Protein AF-A0A6V7IEX9-F1 (afdb_monomer_lite)

pLDDT: mean 86.51, std 8.68, range [50.12, 92.94]

Radius of gyration: 10.62 Å; chains: 1; bounding box: 22×23×30 Å

Organism: NCBI:txid1563983

InterPro domains:
  IPR005176 Potentiating neddylation domain [PS51229] (1-56)
  IPR014764 Defective-in-cullin neddylation protein [PTHR12281] (5-55)

Secondary structure (DSSP, 8-state):
---TTEE-HHHHHHHHHHTT--TTSHHHHHHHHHTT-SSTT-EEHHHHHHHHHHH-

Structure (mmCIF, N/CA/C/O bac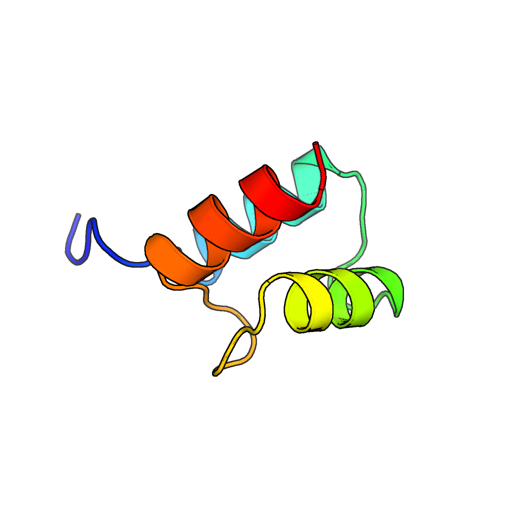kbone):
data_AF-A0A6V7IEX9-F1
#
_entry.id   AF-A0A6V7IEX9-F1
#
loop_
_atom_site.group_PDB
_atom_site.id
_atom_site.type_symbol
_atom_site.label_atom_id
_atom_site.label_alt_id
_atom_site.label_comp_id
_atom_site.label_asym_id
_atom_site.label_entity_id
_atom_site.label_seq_id
_atom_site.pdbx_PDB_ins_code
_atom_site.Cartn_x
_atom_site.Cartn_y
_atom_site.Cartn_z
_atom_site.occupancy
_atom_site.B_iso_or_equiv
_atom_site.auth_seq_id
_atom_site.auth_comp_id
_atom_site.auth_asym_id
_atom_site.auth_atom_id
_atom_site.pdbx_PDB_model_num
ATOM 1 N N . PRO A 1 1 ? 1.178 6.548 19.429 1.00 50.12 1 PRO A N 1
ATOM 2 C CA . PRO A 1 1 ? 1.008 5.934 18.091 1.00 50.12 1 PRO A CA 1
ATOM 3 C C . PRO A 1 1 ? -0.488 5.850 17.769 1.00 50.12 1 PRO A C 1
ATOM 5 O O . PRO A 1 1 ? -1.180 4.972 18.269 1.00 50.12 1 PRO A O 1
ATOM 8 N N . THR A 1 2 ? -1.006 6.878 17.106 1.00 56.16 2 THR A N 1
ATOM 9 C CA . THR A 1 2 ? -2.389 7.332 17.311 1.00 56.16 2 THR A CA 1
ATOM 10 C C . THR A 1 2 ? -3.454 6.542 16.541 1.00 56.16 2 THR A C 1
ATOM 12 O O . THR A 1 2 ? -4.618 6.667 16.892 1.00 56.16 2 THR A O 1
ATOM 15 N N . GLU A 1 3 ? -3.097 5.674 15.586 1.00 61.72 3 GLU A N 1
ATOM 16 C CA . GLU A 1 3 ? -4.065 4.844 14.842 1.00 61.72 3 GLU A CA 1
ATOM 17 C C . GLU A 1 3 ? -3.466 3.472 14.459 1.00 61.72 3 GLU A C 1
ATOM 19 O O . GLU A 1 3 ? -2.905 3.324 13.378 1.00 61.72 3 GLU A O 1
ATOM 24 N N . PRO A 1 4 ? -3.545 2.440 15.321 1.00 66.81 4 PRO A N 1
ATOM 25 C CA . PRO A 1 4 ? -2.994 1.108 15.020 1.00 66.81 4 PRO A CA 1
ATOM 26 C C . PRO A 1 4 ? -3.713 0.377 13.869 1.00 66.81 4 PRO A C 1
ATOM 28 O O . PRO A 1 4 ? -3.204 -0.615 13.352 1.00 66.81 4 PRO A O 1
ATOM 31 N N . GLU A 1 5 ? -4.886 0.866 13.469 1.00 78.94 5 GLU A N 1
ATOM 32 C CA . GLU A 1 5 ? -5.736 0.295 12.417 1.00 78.94 5 GLU A CA 1
ATOM 33 C C . GLU A 1 5 ? -5.466 0.903 11.027 1.00 78.94 5 GLU A C 1
ATOM 35 O O . GLU A 1 5 ? -6.112 0.527 10.045 1.00 78.94 5 GLU A O 1
ATOM 40 N N . LYS A 1 6 ? -4.513 1.840 10.917 1.00 83.62 6 LYS A N 1
ATOM 41 C CA . LYS A 1 6 ? -4.169 2.513 9.662 1.00 83.62 6 LYS A CA 1
ATOM 42 C C . LYS A 1 6 ? -2.661 2.547 9.436 1.00 83.62 6 LYS A C 1
ATOM 44 O O . LYS A 1 6 ? -1.877 2.893 10.315 1.00 83.62 6 LYS A O 1
ATOM 49 N N . ILE A 1 7 ? -2.266 2.220 8.217 1.00 88.12 7 ILE A N 1
ATOM 50 C CA . ILE A 1 7 ? -0.943 2.475 7.666 1.00 88.12 7 ILE A CA 1
ATOM 51 C C . ILE A 1 7 ? -0.982 3.889 7.094 1.00 88.12 7 ILE A C 1
ATOM 53 O O . ILE A 1 7 ? -1.638 4.150 6.086 1.00 88.12 7 ILE A O 1
ATOM 57 N N . THR A 1 8 ? -0.309 4.807 7.780 1.00 88.94 8 THR A N 1
ATOM 58 C CA . THR A 1 8 ? -0.153 6.195 7.342 1.00 88.94 8 THR A CA 1
ATOM 59 C C . THR A 1 8 ? 0.853 6.298 6.197 1.00 88.94 8 THR A C 1
ATOM 61 O O . THR A 1 8 ? 1.549 5.333 5.882 1.00 88.94 8 THR A O 1
ATOM 64 N N . GLU A 1 9 ? 0.981 7.488 5.616 1.00 89.50 9 GLU A N 1
ATOM 65 C CA . GLU A 1 9 ? 1.945 7.793 4.553 1.00 89.50 9 GLU A CA 1
ATOM 66 C C . GLU A 1 9 ? 3.368 7.301 4.863 1.00 89.50 9 GLU A C 1
ATOM 68 O O . GLU A 1 9 ? 3.982 6.659 4.018 1.00 89.50 9 GLU A O 1
ATOM 73 N N . ASP A 1 10 ? 3.868 7.501 6.088 1.00 89.69 10 ASP A N 1
ATOM 74 C CA . ASP A 1 10 ? 5.198 7.016 6.502 1.00 89.69 10 ASP A CA 1
ATOM 75 C C . ASP A 1 10 ? 5.313 5.482 6.424 1.00 89.69 10 ASP A C 1
ATOM 77 O O . ASP A 1 10 ? 6.341 4.939 6.022 1.00 89.69 10 ASP A O 1
ATOM 81 N N . GLY A 1 11 ? 4.239 4.766 6.765 1.00 89.38 11 GLY A N 1
ATOM 82 C CA . GLY A 1 11 ? 4.178 3.312 6.634 1.00 89.38 11 GLY A CA 1
ATOM 83 C C . GLY A 1 11 ? 4.095 2.857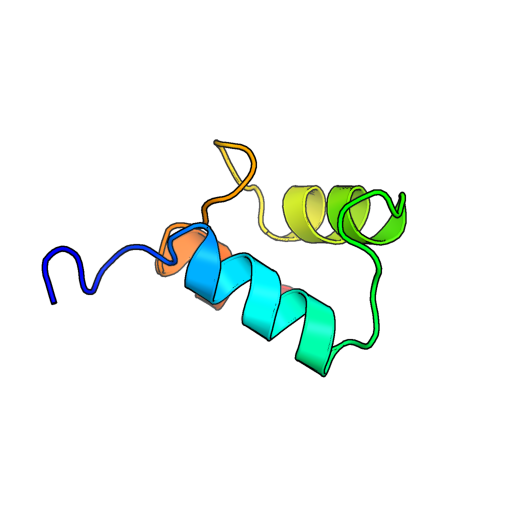 5.176 1.00 89.38 11 GLY A C 1
ATOM 84 O O . GLY A 1 11 ? 4.738 1.876 4.809 1.00 89.38 11 GLY A O 1
ATOM 85 N N . VAL A 1 12 ? 3.352 3.585 4.336 1.00 89.62 12 VAL A N 1
ATOM 86 C CA . VAL A 1 12 ? 3.277 3.317 2.892 1.00 89.62 12 VAL A CA 1
ATOM 87 C C . VAL A 1 12 ? 4.637 3.543 2.235 1.00 89.62 12 VAL A C 1
ATOM 89 O O . VAL A 1 12 ? 5.081 2.692 1.474 1.00 89.62 12 VAL A O 1
ATOM 92 N N . MET A 1 13 ? 5.327 4.638 2.560 1.00 90.25 13 MET A N 1
ATOM 93 C CA . MET A 1 13 ? 6.661 4.936 2.030 1.00 90.25 13 MET A CA 1
ATOM 94 C C . MET A 1 13 ? 7.662 3.837 2.390 1.00 90.25 13 MET A C 1
ATOM 96 O O . MET A 1 13 ? 8.329 3.320 1.502 1.00 90.25 13 MET A O 1
ATOM 100 N N . LYS A 1 14 ? 7.686 3.390 3.653 1.00 91.44 14 LYS A N 1
ATOM 101 C CA . LYS A 1 14 ? 8.527 2.256 4.078 1.00 91.44 14 LYS A CA 1
ATOM 102 C C . LYS A 1 14 ? 8.196 0.964 3.336 1.00 91.44 14 LYS A C 1
ATOM 104 O O . LYS A 1 14 ? 9.098 0.262 2.901 1.00 91.44 14 LYS A O 1
ATOM 109 N N . PHE A 1 15 ? 6.912 0.669 3.147 1.00 90.19 15 PHE A N 1
ATOM 110 C CA . PHE A 1 15 ? 6.482 -0.500 2.380 1.00 90.19 15 PHE A CA 1
ATOM 111 C C . PHE A 1 15 ? 6.943 -0.443 0.915 1.00 90.19 15 PHE A C 1
ATOM 113 O O . PHE A 1 15 ? 7.354 -1.456 0.351 1.00 90.19 15 PHE A O 1
ATOM 120 N N . LEU A 1 16 ? 6.898 0.734 0.291 1.00 90.94 16 LEU A N 1
ATOM 121 C CA . LEU A 1 16 ? 7.392 0.918 -1.071 1.00 90.94 16 LEU A CA 1
ATOM 122 C C . LEU A 1 16 ? 8.919 0.832 -1.151 1.00 90.94 16 LEU A C 1
ATOM 124 O O . LEU A 1 16 ? 9.426 0.218 -2.091 1.00 90.94 16 LEU A O 1
ATOM 128 N N . ASP A 1 17 ? 9.631 1.368 -0.159 1.00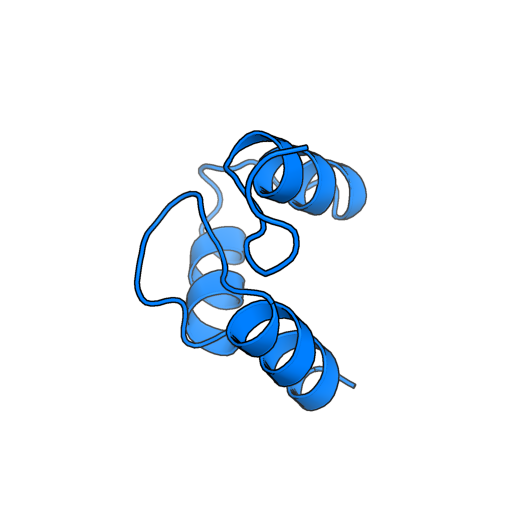 92.94 17 ASP A N 1
ATOM 129 C CA . ASP A 1 17 ? 11.086 1.245 -0.039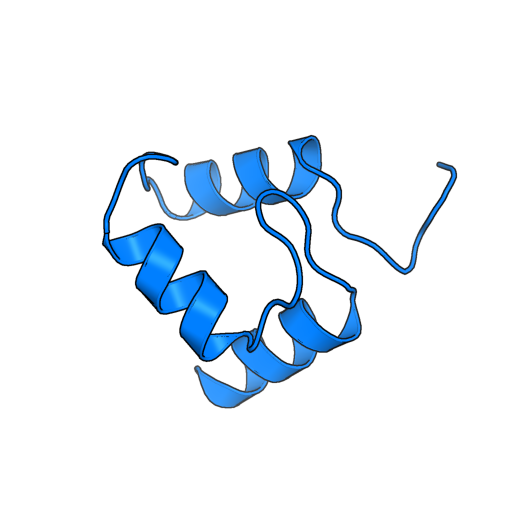 1.00 92.94 17 ASP A CA 1
ATOM 130 C C . ASP A 1 17 ? 11.515 -0.224 0.095 1.00 92.94 17 ASP A C 1
ATOM 132 O O . ASP A 1 17 ? 12.431 -0.658 -0.605 1.00 92.94 17 ASP A O 1
ATOM 136 N N . ASP A 1 18 ? 10.808 -1.019 0.908 1.00 92.50 18 ASP A N 1
ATOM 137 C CA . ASP A 1 18 ? 11.058 -2.460 1.068 1.00 92.50 18 ASP A CA 1
ATOM 138 C C . ASP A 1 18 ? 10.857 -3.237 -0.247 1.00 92.50 18 ASP A C 1
ATOM 140 O O . ASP A 1 18 ? 11.553 -4.218 -0.520 1.00 92.50 18 ASP A O 1
ATOM 144 N N . LEU A 1 19 ? 9.927 -2.785 -1.094 1.00 89.38 19 LEU A N 1
ATOM 145 C CA . LEU A 1 19 ? 9.694 -3.328 -2.435 1.00 89.38 19 LEU A CA 1
ATOM 146 C C . LEU A 1 19 ? 10.610 -2.716 -3.511 1.00 89.38 19 LEU A C 1
ATOM 148 O O . LEU A 1 19 ? 10.519 -3.108 -4.677 1.00 89.38 19 LEU A O 1
ATOM 152 N N . ALA A 1 20 ? 11.477 -1.765 -3.144 1.00 92.38 20 ALA A N 1
ATOM 153 C CA . ALA A 1 20 ? 12.296 -0.960 -4.050 1.00 92.38 20 ALA A CA 1
ATOM 154 C C . ALA A 1 20 ? 11.477 -0.288 -5.174 1.00 92.38 20 ALA A C 1
ATOM 156 O O . ALA A 1 20 ? 11.904 -0.208 -6.331 1.00 92.38 20 ALA A O 1
ATOM 157 N N . LEU A 1 21 ? 10.276 0.192 -4.837 1.00 90.75 21 LEU A N 1
ATOM 158 C CA . LEU A 1 21 ? 9.358 0.863 -5.751 1.00 90.75 21 LEU A CA 1
ATOM 159 C C . LEU A 1 21 ? 9.337 2.370 -5.503 1.00 90.75 21 LEU A C 1
ATOM 161 O O . LEU A 1 21 ? 9.189 2.838 -4.381 1.00 90.75 21 LEU A O 1
ATOM 165 N N . SER A 1 22 ? 9.396 3.149 -6.583 1.00 90.38 22 SER A N 1
ATOM 166 C CA . SER A 1 22 ? 9.138 4.588 -6.501 1.00 90.38 22 SER A CA 1
ATOM 167 C C . SER A 1 22 ? 7.644 4.849 -6.233 1.00 90.38 22 SER A C 1
ATOM 169 O O . SER A 1 22 ? 6.819 4.235 -6.917 1.00 90.38 22 SER A O 1
ATOM 171 N N . PRO A 1 23 ? 7.278 5.790 -5.339 1.00 85.62 23 PRO A N 1
ATOM 172 C CA . PRO A 1 23 ? 5.889 6.206 -5.093 1.00 85.62 23 PRO A CA 1
ATOM 173 C C . PRO A 1 23 ? 5.129 6.649 -6.348 1.00 85.62 23 PRO A C 1
ATOM 175 O O . PRO A 1 23 ? 3.914 6.496 -6.432 1.00 85.62 23 PRO A O 1
ATOM 178 N N . GLU A 1 24 ? 5.849 7.152 -7.350 1.00 88.00 24 GLU A N 1
ATOM 179 C CA . GLU A 1 24 ? 5.294 7.614 -8.627 1.00 88.00 24 GLU A CA 1
ATOM 180 C C . GLU A 1 24 ? 5.166 6.486 -9.666 1.00 88.00 24 GLU A C 1
ATOM 182 O O . GLU A 1 24 ? 4.698 6.689 -10.790 1.00 88.0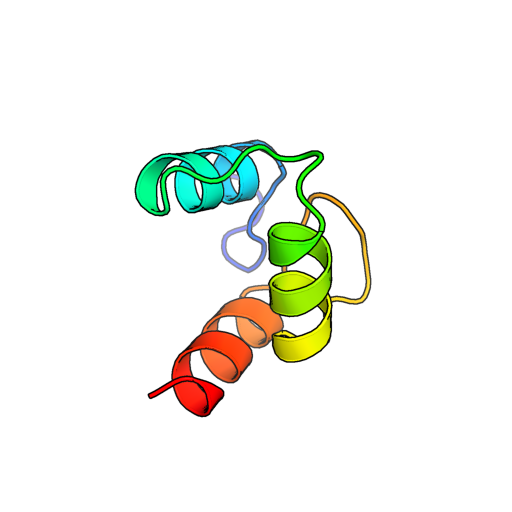0 24 GLU A O 1
ATOM 187 N N . SER A 1 25 ? 5.593 5.270 -9.320 1.00 90.88 25 SER A N 1
ATOM 188 C CA . SER A 1 25 ? 5.543 4.130 -10.225 1.00 90.88 25 SER A CA 1
ATOM 189 C C . SER A 1 25 ? 4.110 3.652 -10.439 1.00 90.88 25 SER A C 1
ATOM 191 O O . SER A 1 25 ? 3.318 3.496 -9.510 1.00 90.88 25 SER A O 1
ATOM 193 N N . LYS A 1 26 ? 3.800 3.269 -11.681 1.00 89.94 26 LYS A N 1
ATOM 194 C CA . LYS A 1 26 ? 2.530 2.611 -12.031 1.00 89.94 26 LYS A CA 1
ATOM 195 C C . LYS A 1 26 ? 2.309 1.315 -11.244 1.00 89.94 26 LYS A C 1
ATOM 197 O O . LYS A 1 26 ? 1.167 0.915 -11.048 1.00 89.94 26 LYS A O 1
ATOM 202 N N . LEU A 1 27 ? 3.384 0.667 -10.787 1.00 90.00 27 LEU A N 1
ATOM 203 C CA . LEU A 1 27 ? 3.298 -0.533 -9.953 1.00 90.00 27 LEU A CA 1
ATOM 204 C C . LEU A 1 27 ? 2.630 -0.243 -8.604 1.00 90.00 27 LEU A C 1
ATOM 206 O O . LEU A 1 27 ? 1.839 -1.059 -8.144 1.00 90.00 27 LEU A O 1
ATOM 210 N N . VAL A 1 28 ? 2.857 0.937 -8.022 1.00 90.62 28 VAL A N 1
ATOM 211 C CA . VAL A 1 28 ? 2.206 1.359 -6.772 1.00 90.62 28 VAL A CA 1
ATOM 212 C C . VAL A 1 28 ? 0.699 1.475 -6.961 1.00 90.62 28 VAL A C 1
ATOM 214 O O . VAL A 1 28 ? -0.063 0.973 -6.140 1.00 90.62 28 VAL A O 1
ATOM 217 N N . LEU A 1 29 ? 0.258 2.047 -8.086 1.00 90.88 29 LEU A N 1
ATOM 218 C CA . LEU A 1 29 ? -1.164 2.113 -8.437 1.00 90.88 29 LEU A CA 1
ATOM 219 C C . LEU A 1 29 ? -1.781 0.719 -8.606 1.00 90.88 29 LEU A C 1
ATOM 221 O O . LEU A 1 29 ? -2.912 0.495 -8.183 1.00 90.88 29 LEU A O 1
ATOM 225 N N . ILE A 1 30 ? -1.043 -0.230 -9.190 1.00 91.06 30 ILE A N 1
ATOM 226 C CA . ILE A 1 30 ? -1.505 -1.619 -9.326 1.00 91.06 30 ILE A CA 1
ATOM 227 C C . ILE A 1 30 ? -1.632 -2.286 -7.951 1.00 91.06 30 ILE A C 1
ATOM 229 O O . ILE A 1 30 ? -2.623 -2.973 -7.712 1.00 91.06 30 ILE A O 1
ATOM 233 N N . ILE A 1 31 ? -0.679 -2.067 -7.040 1.00 89.81 31 ILE A N 1
ATOM 234 C CA . ILE A 1 31 ? -0.736 -2.595 -5.669 1.00 89.81 31 ILE A CA 1
ATOM 235 C C . ILE A 1 31 ? -1.915 -1.985 -4.907 1.00 89.81 31 ILE A C 1
ATOM 237 O O . ILE A 1 31 ? -2.718 -2.722 -4.342 1.00 89.81 31 ILE A O 1
ATOM 241 N N . ALA A 1 32 ? -2.085 -0.663 -4.959 1.00 90.44 32 ALA A N 1
ATOM 242 C CA . ALA A 1 32 ? -3.216 0.019 -4.333 1.00 90.44 32 ALA A CA 1
ATOM 243 C C . ALA A 1 32 ? -4.562 -0.499 -4.870 1.00 90.44 32 ALA A C 1
ATOM 245 O O . ALA A 1 32 ? -5.492 -0.742 -4.101 1.00 90.44 32 ALA A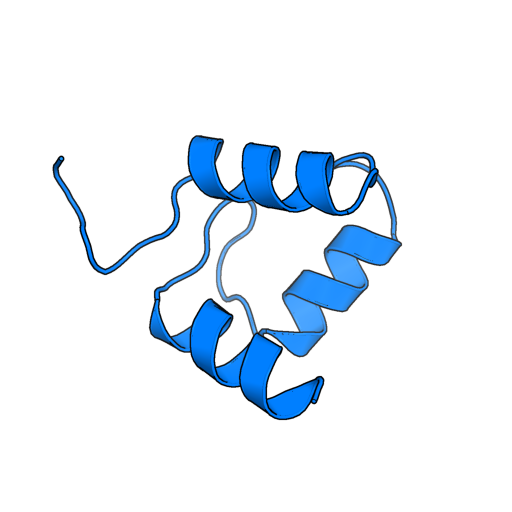 O 1
ATOM 246 N N . TRP A 1 33 ? -4.650 -0.747 -6.181 1.00 90.12 33 TRP A N 1
ATOM 247 C CA . TRP A 1 33 ? -5.825 -1.359 -6.798 1.00 90.12 33 TRP A CA 1
ATOM 248 C C . TRP A 1 33 ? -6.066 -2.790 -6.305 1.00 90.12 33 TRP A C 1
ATOM 250 O O . TRP A 1 33 ? -7.196 -3.135 -5.958 1.00 90.12 33 TRP A O 1
ATOM 260 N N . LYS A 1 34 ? -5.015 -3.614 -6.217 1.00 89.81 34 LYS A N 1
ATOM 261 C CA . LYS A 1 34 ? -5.095 -4.975 -5.665 1.00 89.81 34 LYS A CA 1
ATOM 262 C C . LYS A 1 34 ? -5.549 -4.976 -4.208 1.00 89.81 34 LYS A C 1
ATOM 264 O O . LYS A 1 34 ? -6.360 -5.811 -3.833 1.00 89.81 34 LYS A O 1
ATOM 269 N N . PHE A 1 35 ? -5.092 -4.008 -3.420 1.00 90.12 35 PHE A N 1
ATOM 270 C CA . PHE A 1 35 ? -5.440 -3.874 -2.002 1.00 90.12 35 PHE A CA 1
ATOM 271 C C . PHE A 1 35 ? -6.815 -3.227 -1.806 1.00 90.12 35 PHE A C 1
ATOM 273 O O . PHE A 1 35 ? -7.283 -3.092 -0.679 1.00 90.12 35 PHE A O 1
ATOM 280 N N . ARG A 1 36 ? -7.478 -2.841 -2.909 1.00 90.00 36 ARG A N 1
ATOM 281 C CA . ARG A 1 36 ? -8.764 -2.131 -2.931 1.00 90.00 36 ARG A CA 1
ATOM 282 C C . ARG A 1 36 ? -8.738 -0.879 -2.058 1.00 90.00 36 ARG A C 1
ATOM 284 O O . ARG A 1 36 ? -9.728 -0.553 -1.407 1.00 90.00 36 ARG A O 1
ATOM 291 N N . ALA A 1 37 ? -7.597 -0.195 -2.073 1.00 89.06 37 ALA A N 1
ATOM 292 C CA . ALA A 1 37 ? -7.357 0.986 -1.273 1.00 89.06 37 ALA A CA 1
ATOM 293 C C . ALA A 1 37 ? -8.339 2.098 -1.639 1.00 89.06 37 ALA A C 1
ATOM 295 O O . ALA A 1 37 ? -8.478 2.463 -2.810 1.00 89.06 37 ALA A O 1
ATOM 296 N N . LYS A 1 38 ? -9.026 2.636 -0.632 1.00 87.06 38 LYS A N 1
ATOM 297 C CA . LYS A 1 38 ? -10.002 3.716 -0.818 1.00 87.06 38 LYS A CA 1
ATOM 298 C C . LYS A 1 38 ? -9.363 5.093 -0.958 1.00 87.06 38 LYS A C 1
ATOM 300 O O . LYS A 1 38 ? -9.932 5.948 -1.634 1.00 87.06 38 LYS A O 1
ATOM 305 N N . THR A 1 39 ? -8.206 5.302 -0.336 1.00 86.06 39 THR A N 1
ATOM 306 C CA . THR A 1 39 ? -7.512 6.594 -0.294 1.00 86.06 39 THR A CA 1
ATOM 307 C C . THR A 1 39 ? -6.068 6.425 -0.763 1.00 86.06 39 THR A C 1
ATOM 309 O O . THR A 1 39 ? -5.447 5.391 -0.539 1.00 86.06 39 THR A O 1
ATOM 312 N N . GLN A 1 40 ? -5.517 7.442 -1.428 1.00 82.38 40 GLN A N 1
ATOM 313 C CA . GLN A 1 40 ? -4.098 7.466 -1.785 1.00 82.38 40 GLN A CA 1
ATOM 314 C C . GLN A 1 40 ? -3.235 7.783 -0.553 1.00 82.38 40 GLN A C 1
ATOM 316 O O . GLN A 1 40 ? -3.665 8.529 0.321 1.00 82.38 40 GLN A O 1
ATOM 321 N N . CYS A 1 41 ? -1.999 7.276 -0.526 1.00 83.69 41 CYS A N 1
ATOM 322 C CA . CYS A 1 41 ? -1.010 7.528 0.532 1.00 83.69 41 CYS A CA 1
ATOM 323 C C . CYS A 1 41 ? -1.397 6.998 1.925 1.00 83.69 41 CYS A C 1
ATOM 325 O O . CYS A 1 41 ? -0.733 7.317 2.905 1.00 83.69 41 CYS A O 1
ATOM 327 N N . GLU A 1 42 ? -2.427 6.161 2.025 1.00 88.38 42 GLU A N 1
ATOM 328 C CA . GLU A 1 42 ? -2.772 5.446 3.249 1.00 88.38 42 GLU A CA 1
ATOM 329 C C . GLU A 1 42 ? -3.417 4.103 2.905 1.00 88.38 42 GLU A C 1
ATOM 331 O O . GLU A 1 42 ? -4.064 3.956 1.869 1.00 88.38 42 GLU A O 1
ATOM 336 N N . PHE A 1 43 ? -3.269 3.134 3.802 1.00 90.06 43 PHE A N 1
ATOM 337 C CA . PHE A 1 43 ? -4.046 1.901 3.771 1.00 90.06 43 PHE A CA 1
ATOM 338 C C . PHE A 1 43 ? -4.658 1.673 5.141 1.00 90.06 43 PHE A C 1
ATOM 340 O O . PHE A 1 43 ? -4.033 1.911 6.170 1.00 90.06 43 PHE A O 1
ATOM 347 N N . THR A 1 44 ? -5.873 1.163 5.185 1.00 90.50 44 THR A N 1
ATOM 348 C CA . THR A 1 44 ? -6.390 0.532 6.395 1.00 90.50 44 THR A CA 1
ATOM 349 C C . THR A 1 44 ? -5.691 -0.806 6.616 1.00 90.50 44 THR A C 1
ATOM 351 O O . THR A 1 44 ? -5.187 -1.441 5.684 1.00 90.50 44 THR A O 1
ATOM 354 N N . ARG A 1 45 ? -5.671 -1.259 7.868 1.00 88.00 45 ARG A N 1
ATOM 355 C CA . ARG A 1 45 ? -5.120 -2.565 8.228 1.00 88.00 45 ARG A CA 1
ATOM 356 C C . ARG A 1 45 ? -5.778 -3.697 7.440 1.00 88.00 45 ARG A C 1
ATOM 358 O O . ARG A 1 45 ? -5.080 -4.603 6.993 1.00 88.00 45 ARG A O 1
ATOM 365 N N . ASP A 1 46 ? -7.087 -3.603 7.223 1.00 89.81 46 ASP A N 1
ATOM 366 C CA . ASP A 1 46 ? -7.855 -4.568 6.439 1.00 89.81 46 ASP A CA 1
ATOM 367 C C . ASP A 1 46 ? -7.479 -4.546 4.954 1.00 89.81 46 ASP A C 1
ATOM 369 O O . ASP A 1 46 ? -7.293 -5.608 4.369 1.00 89.81 46 ASP A O 1
ATOM 373 N N . GLU A 1 47 ? -7.341 -3.372 4.329 1.00 91.00 47 GLU A N 1
ATOM 374 C CA . GLU A 1 47 ? -6.905 -3.262 2.924 1.00 91.00 47 GLU A CA 1
ATOM 375 C C . GLU A 1 47 ? -5.528 -3.901 2.724 1.00 91.00 47 GLU A C 1
ATOM 377 O O . GLU A 1 47 ? -5.332 -4.686 1.796 1.00 91.00 47 GLU A O 1
ATOM 382 N N . PHE A 1 48 ? -4.593 -3.627 3.637 1.00 89.06 48 PHE A N 1
ATOM 383 C CA . PHE A 1 48 ? -3.254 -4.201 3.582 1.00 89.06 48 PHE A CA 1
ATOM 384 C C . PHE A 1 48 ? -3.260 -5.718 3.814 1.00 89.06 48 PHE A C 1
ATOM 386 O O . PHE A 1 48 ? -2.692 -6.465 3.022 1.00 89.06 48 PHE A O 1
ATOM 393 N N . MET A 1 49 ? -3.923 -6.195 4.873 1.00 89.81 49 MET A N 1
ATOM 394 C CA . MET A 1 49 ? -3.965 -7.624 5.207 1.00 89.81 49 MET A CA 1
ATOM 395 C C . MET A 1 49 ? -4.694 -8.445 4.146 1.00 89.81 49 MET A C 1
ATOM 397 O O . MET A 1 49 ? -4.189 -9.487 3.728 1.00 89.81 49 MET A O 1
ATOM 401 N N . ASN A 1 50 ? -5.857 -7.982 3.684 1.00 90.56 50 ASN A N 1
ATOM 402 C CA . ASN A 1 50 ? -6.616 -8.676 2.647 1.00 90.56 50 ASN A CA 1
ATOM 403 C C . ASN A 1 50 ? -5.860 -8.648 1.318 1.00 90.56 50 ASN A C 1
ATOM 405 O O . ASN A 1 50 ? -5.753 -9.677 0.662 1.00 90.56 50 ASN A O 1
ATOM 409 N N . GLY A 1 51 ? -5.278 -7.502 0.953 1.00 90.00 51 GLY A N 1
ATOM 410 C CA . GLY A 1 51 ? -4.493 -7.360 -0.268 1.00 90.00 51 GLY A CA 1
ATOM 411 C C . GLY A 1 51 ? -3.263 -8.270 -0.305 1.00 90.00 51 GLY A C 1
ATOM 412 O O . GLY A 1 51 ? -3.023 -8.938 -1.307 1.00 90.00 51 GLY A O 1
ATOM 413 N N . MET A 1 52 ? -2.517 -8.351 0.800 1.00 88.25 52 MET A N 1
ATOM 414 C CA . MET A 1 52 ? -1.372 -9.259 0.934 1.00 88.25 52 MET A CA 1
ATOM 415 C C . MET A 1 52 ? -1.798 -10.731 0.942 1.00 88.25 52 MET A C 1
ATOM 417 O O . MET A 1 52 ? -1.114 -11.564 0.356 1.00 88.25 52 MET A O 1
ATOM 421 N N . THR A 1 53 ? -2.936 -11.049 1.564 1.00 89.69 53 THR A N 1
ATOM 422 C CA . THR A 1 53 ? -3.496 -12.410 1.574 1.00 89.69 53 THR A CA 1
ATOM 423 C C . THR A 1 53 ? -3.973 -12.841 0.185 1.00 89.69 53 THR A C 1
ATOM 425 O O . THR A 1 53 ? -3.807 -13.997 -0.169 1.00 89.69 53 THR A O 1
ATOM 428 N N . GLU A 1 54 ? -4.531 -11.931 -0.622 1.00 88.12 54 GLU A N 1
ATOM 429 C CA . GLU A 1 54 ? -4.922 -12.206 -2.016 1.00 88.12 54 GLU A CA 1
ATOM 430 C C . GLU A 1 54 ? -3.717 -12.308 -2.978 1.00 88.12 54 GLU A C 1
ATOM 432 O O . GLU A 1 54 ? -3.869 -12.810 -4.094 1.00 88.12 54 GLU A O 1
ATOM 437 N N . LEU A 1 55 ? -2.538 -11.802 -2.591 1.00 81.94 55 LEU A N 1
ATOM 438 C CA . LEU A 1 55 ? -1.302 -11.889 -3.383 1.00 81.94 55 LEU A CA 1
ATOM 439 C C . LEU A 1 55 ? -0.519 -13.199 -3.178 1.00 81.94 55 LEU A C 1
ATOM 441 O O . LEU A 1 55 ? 0.302 -13.524 -4.039 1.00 81.94 55 LEU A O 1
ATOM 445 N N . GLY A 1 56 ? -0.725 -13.895 -2.055 1.00 69.81 56 GLY A N 1
ATOM 446 C CA . GLY A 1 56 ? -0.097 -15.184 -1.725 1.00 69.81 56 GLY A CA 1
ATOM 447 C C . GLY A 1 56 ? -0.942 -16.381 -2.136 1.00 69.81 56 GLY A C 1
ATOM 448 O O . GLY A 1 56 ? -0.332 -17.447 -2.374 1.00 69.81 56 GLY A O 1
#

Foldseek 3Di:
DPCPFKQALVNLVVVCVVVVHDLPDVVVVVLCVLLVAPDPSMRTNSSVVVSVVVVD

Sequence (56 aa):
PTEPEKITEDGVMKFLDDLALSPESKLVLIIAWKFRAKTQCEFTRDEFMNGMTELG